Protein AF-A0A838J6Y9-F1 (afdb_monomer)

Sequence (88 aa):
MPIVDIYARVSTDDQENNSSLDEQETDGRQYCKEHGLTVGMVHREVFSGYQYREREKLSLMRERYRDGKIQGVVIRTLDRLSRSQVHN

Solvent-accessible surface area (backbone atoms only — not comparable to full-atom values): 5321 Å² total; per-residue (Å²): 116,57,33,24,31,34,52,29,67,44,50,73,88,50,94,70,46,66,62,56,43,53,49,36,49,50,53,42,52,50,52,27,6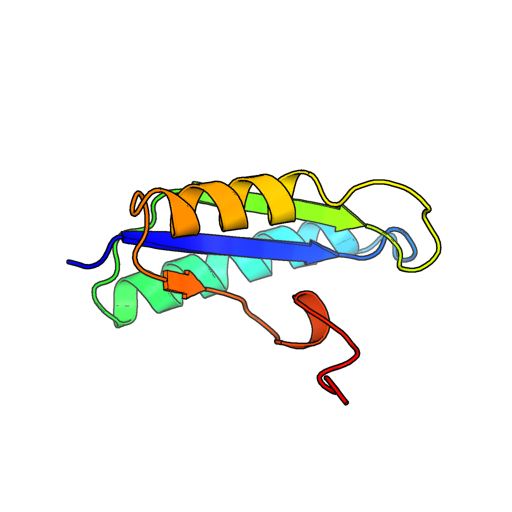0,78,68,58,40,41,81,71,50,79,35,79,42,81,53,42,98,83,54,95,65,81,62,60,52,62,50,53,52,51,49,37,44,76,72,60,74,24,79,48,75,41,60,86,53,66,73,68,78,49,85,68,89,79,83,130

Foldseek 3Di:
DFEEEEEFEDEPPDPVCVVRRVVFVVVQVVVCVVVVYHYDYYQYYYHHPPDPDDPVSLVVRVVCVVVVVGVYYDGPDPVRVDPDPDDD

pLDDT: mean 81.77, std 17.76, range [35.41, 97.88]

Structure (mmCIF, N/CA/C/O backbone):
data_AF-A0A838J6Y9-F1
#
_entry.id   AF-A0A838J6Y9-F1
#
loop_
_atom_site.group_PDB
_atom_site.id
_atom_site.type_symbol
_atom_site.label_atom_id
_atom_site.label_alt_id
_atom_site.label_comp_id
_atom_site.label_asym_id
_atom_site.label_entity_id
_atom_site.label_seq_id
_atom_site.pdbx_PDB_ins_code
_atom_site.Cartn_x
_atom_site.Cartn_y
_atom_site.Cartn_z
_ato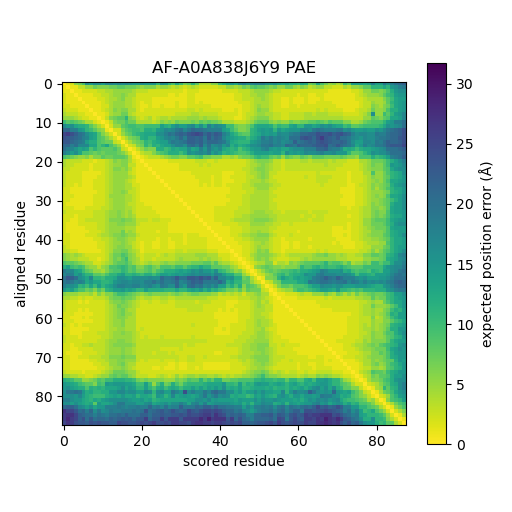m_site.occupancy
_atom_site.B_iso_or_equiv
_atom_site.auth_seq_id
_atom_site.auth_comp_id
_atom_site.auth_asym_id
_atom_site.auth_atom_id
_atom_site.pdbx_PDB_model_num
ATOM 1 N N . MET A 1 1 ? -11.456 1.371 13.052 1.00 77.50 1 MET A N 1
ATOM 2 C CA . MET A 1 1 ? -10.357 1.961 12.257 1.00 77.50 1 MET A CA 1
ATOM 3 C C . MET A 1 1 ? -10.474 1.435 10.836 1.00 77.50 1 MET A C 1
ATOM 5 O O . MET A 1 1 ? -10.801 0.258 10.708 1.00 77.50 1 MET A O 1
ATOM 9 N N . PRO A 1 2 ? -10.297 2.268 9.796 1.00 92.62 2 PRO A N 1
ATOM 10 C CA . PRO A 1 2 ? -10.360 1.801 8.416 1.00 92.62 2 PRO A CA 1
ATOM 11 C C . PRO A 1 2 ? -9.196 0.853 8.122 1.00 92.62 2 PRO A C 1
ATOM 13 O O . PRO A 1 2 ? -8.066 1.097 8.551 1.00 92.62 2 PRO A O 1
ATOM 16 N N . ILE A 1 3 ? -9.484 -0.218 7.388 1.00 97.44 3 ILE A N 1
ATOM 17 C CA . ILE A 1 3 ? -8.485 -1.160 6.896 1.00 97.44 3 ILE A CA 1
ATOM 18 C C . ILE A 1 3 ? -8.026 -0.673 5.527 1.00 97.44 3 ILE A C 1
ATOM 20 O O . ILE A 1 3 ? -8.843 -0.440 4.635 1.00 97.44 3 ILE A O 1
ATOM 24 N N . VAL A 1 4 ? -6.720 -0.524 5.352 1.00 97.81 4 VAL A N 1
ATOM 25 C CA . VAL A 1 4 ? -6.108 -0.100 4.093 1.00 97.81 4 VAL A CA 1
ATOM 26 C C . VAL A 1 4 ? -5.050 -1.098 3.662 1.00 97.81 4 VAL A C 1
ATOM 28 O O . VAL A 1 4 ? -4.387 -1.715 4.495 1.00 97.81 4 VAL A O 1
ATOM 31 N N . ASP A 1 5 ? -4.865 -1.237 2.358 1.00 97.88 5 ASP A N 1
ATOM 32 C CA . ASP A 1 5 ? -3.710 -1.948 1.819 1.00 97.88 5 ASP A CA 1
ATOM 33 C C . ASP A 1 5 ? -2.616 -0.955 1.407 1.00 97.88 5 ASP A C 1
ATOM 35 O O . ASP A 1 5 ? -2.899 0.190 1.054 1.00 97.88 5 ASP A O 1
ATOM 39 N N . ILE A 1 6 ? -1.362 -1.402 1.418 1.00 95.94 6 ILE A N 1
ATOM 40 C CA . ILE A 1 6 ? -0.212 -0.640 0.915 1.00 95.94 6 ILE A CA 1
ATOM 41 C C . ILE A 1 6 ? 0.192 -1.223 -0.435 1.00 95.94 6 ILE A C 1
ATOM 43 O O . ILE A 1 6 ? 0.287 -2.442 -0.574 1.00 95.94 6 ILE A O 1
ATOM 47 N N . TYR A 1 7 ? 0.462 -0.374 -1.424 1.00 93.69 7 TYR A N 1
ATOM 48 C CA . TYR A 1 7 ? 0.940 -0.809 -2.734 1.00 93.69 7 TYR A CA 1
ATOM 49 C C . TYR A 1 7 ? 2.290 -0.161 -3.073 1.00 93.69 7 TYR A C 1
ATOM 51 O O . TYR A 1 7 ? 2.400 1.059 -3.213 1.00 93.69 7 TYR A O 1
ATOM 59 N N . ALA A 1 8 ? 3.319 -1.000 -3.203 1.00 90.56 8 ALA A N 1
ATOM 60 C CA . ALA A 1 8 ? 4.698 -0.628 -3.492 1.00 90.56 8 ALA A CA 1
ATOM 61 C C . ALA A 1 8 ? 5.132 -1.216 -4.837 1.00 90.56 8 ALA A C 1
ATOM 63 O O . ALA A 1 8 ? 4.931 -2.405 -5.109 1.00 90.56 8 ALA A O 1
ATOM 64 N N . ARG A 1 9 ? 5.746 -0.385 -5.686 1.00 86.69 9 ARG A N 1
ATOM 65 C CA . ARG A 1 9 ? 6.132 -0.796 -7.040 1.00 86.69 9 ARG A CA 1
ATOM 66 C C . ARG A 1 9 ? 7.464 -0.212 -7.478 1.00 86.69 9 ARG A C 1
ATOM 68 O O . ARG A 1 9 ? 7.744 0.966 -7.251 1.00 86.69 9 ARG A O 1
ATOM 75 N N . VAL A 1 10 ? 8.226 -1.014 -8.209 1.00 83.44 10 VAL A N 1
ATOM 76 C CA . VAL A 1 10 ? 9.467 -0.623 -8.893 1.00 83.44 10 VAL A CA 1
ATOM 77 C C . VAL A 1 10 ? 9.471 -1.131 -10.338 1.00 83.44 10 VAL A C 1
ATOM 79 O O . VAL A 1 10 ? 8.755 -2.076 -10.668 1.00 83.44 10 VAL A O 1
ATOM 82 N N . SER A 1 11 ? 10.224 -0.482 -11.228 1.00 75.69 11 SER A N 1
ATOM 83 C CA . SER A 1 11 ? 10.457 -0.960 -12.602 1.00 75.69 11 SER A CA 1
ATOM 84 C C . SER A 1 11 ? 11.729 -1.784 -12.671 1.00 75.69 11 SER A C 1
ATOM 86 O O . SER A 1 11 ? 12.718 -1.367 -12.098 1.00 75.69 11 SER A O 1
ATOM 88 N N . THR A 1 12 ? 11.731 -2.907 -13.395 1.00 68.12 12 THR A N 1
ATOM 89 C CA . THR A 1 12 ? 12.876 -3.841 -13.490 1.00 68.12 12 THR A CA 1
ATOM 90 C C . THR A 1 12 ? 14.199 -3.230 -13.972 1.00 68.12 12 THR A C 1
ATOM 92 O O . THR A 1 12 ? 15.213 -3.908 -13.871 1.00 68.12 12 THR A O 1
ATOM 95 N N . ASP A 1 13 ? 14.201 -2.009 -14.510 1.00 59.94 13 ASP A N 1
ATOM 96 C CA . ASP A 1 13 ? 15.365 -1.426 -15.192 1.00 59.94 13 ASP A CA 1
ATOM 97 C C . ASP A 1 13 ? 16.519 -1.016 -14.258 1.00 59.94 13 ASP A C 1
ATOM 99 O O . ASP A 1 13 ? 17.646 -0.922 -14.728 1.00 59.94 13 ASP A O 1
ATOM 10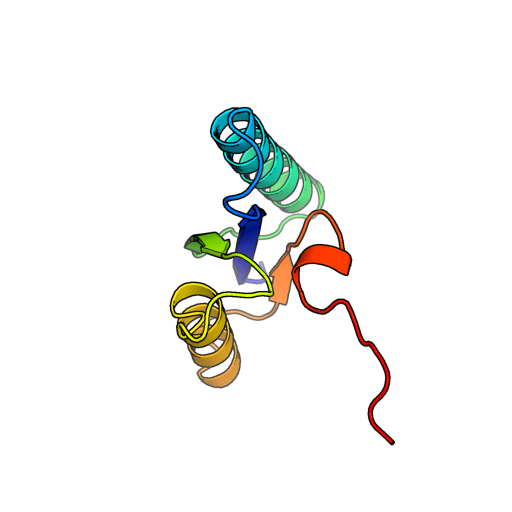3 N N . ASP A 1 14 ? 16.292 -0.866 -12.946 1.00 54.88 14 ASP A N 1
ATOM 104 C CA . ASP A 1 14 ? 17.346 -0.446 -12.008 1.00 54.88 14 ASP A CA 1
ATOM 105 C C . ASP A 1 14 ? 17.705 -1.536 -10.979 1.00 54.88 14 ASP A C 1
ATOM 107 O O . ASP A 1 14 ? 16.853 -2.130 -10.315 1.00 54.88 14 ASP A O 1
ATOM 111 N N . GLN A 1 15 ? 18.997 -1.817 -10.811 1.00 51.25 15 GLN A N 1
ATOM 112 C CA . GLN A 1 15 ? 19.490 -2.821 -9.856 1.00 51.25 15 GLN A CA 1
ATOM 113 C C . GLN A 1 15 ? 19.425 -2.366 -8.378 1.00 51.25 15 GLN A C 1
ATOM 115 O O . GLN A 1 15 ? 19.640 -3.184 -7.488 1.00 51.25 15 GLN A O 1
ATOM 120 N N . GLU A 1 16 ? 19.044 -1.115 -8.086 1.00 53.78 16 GLU A N 1
ATOM 121 C CA . GLU A 1 16 ? 18.898 -0.576 -6.713 1.00 53.78 16 GLU A CA 1
ATOM 122 C C . GLU A 1 16 ? 17.514 -0.820 -6.066 1.00 53.78 16 GLU A C 1
ATOM 124 O O . GLU A 1 16 ? 17.194 -0.333 -4.982 1.00 53.78 16 GLU A O 1
ATOM 129 N N . ASN A 1 17 ? 16.645 -1.584 -6.724 1.00 56.09 17 ASN A N 1
ATOM 130 C CA . ASN A 1 17 ? 15.204 -1.533 -6.475 1.00 56.09 17 ASN A CA 1
ATOM 131 C C . ASN A 1 17 ? 14.666 -2.262 -5.232 1.00 56.09 17 ASN A C 1
ATOM 133 O O . ASN A 1 17 ? 13.528 -1.996 -4.837 1.00 56.09 17 ASN A O 1
ATOM 137 N N . ASN A 1 18 ? 15.428 -3.158 -4.598 1.00 56.53 18 ASN A N 1
ATOM 138 C CA . ASN A 1 18 ? 14.946 -3.812 -3.372 1.00 56.53 18 ASN A CA 1
ATOM 139 C C . ASN A 1 18 ? 14.835 -2.815 -2.211 1.00 56.53 18 ASN A C 1
ATOM 141 O O . ASN A 1 18 ? 13.787 -2.770 -1.566 1.00 56.53 18 ASN A O 1
ATOM 145 N N . SER A 1 19 ? 15.836 -1.942 -2.038 1.00 59.44 19 SER A N 1
ATOM 146 C CA . SER A 1 19 ? 15.809 -0.875 -1.029 1.00 59.44 19 SER A CA 1
ATOM 147 C C . SER A 1 19 ? 14.597 0.044 -1.214 1.00 59.44 19 SER A C 1
ATOM 149 O O . SER A 1 19 ? 13.919 0.389 -0.252 1.00 59.44 19 SER A O 1
ATOM 151 N N . SER A 1 20 ? 14.223 0.342 -2.466 1.00 80.94 20 SER A N 1
ATOM 152 C CA . SER A 1 20 ? 13.068 1.198 -2.758 1.00 80.94 20 SER A CA 1
ATOM 153 C C . SER A 1 20 ? 11.716 0.566 -2.400 1.00 80.94 20 SER A C 1
ATOM 155 O O . SER A 1 20 ? 10.763 1.290 -2.101 1.00 80.94 20 SER A O 1
ATOM 157 N N . LEU A 1 21 ? 11.581 -0.765 -2.456 1.00 86.50 21 LEU A N 1
ATOM 158 C CA . LEU A 1 21 ? 10.349 -1.448 -2.041 1.00 86.50 21 LEU A CA 1
ATOM 159 C C . LEU A 1 21 ? 10.211 -1.482 -0.515 1.00 86.50 21 LEU A C 1
ATOM 161 O O . LEU A 1 21 ? 9.108 -1.270 -0.012 1.00 86.50 21 LEU A O 1
ATOM 165 N N . ASP A 1 22 ? 11.313 -1.720 0.199 1.00 89.00 22 ASP A N 1
ATOM 166 C CA . ASP A 1 22 ? 11.332 -1.729 1.666 1.00 89.00 22 ASP A CA 1
ATOM 167 C C . ASP A 1 22 ? 11.066 -0.333 2.247 1.00 89.00 22 ASP A C 1
ATOM 169 O O . ASP A 1 22 ? 10.275 -0.196 3.182 1.00 89.00 22 ASP A O 1
ATOM 173 N N . GLU A 1 23 ? 11.637 0.717 1.650 1.00 89.44 23 GLU A N 1
ATOM 174 C CA . GLU A 1 23 ? 11.331 2.111 1.999 1.00 89.44 23 GLU A CA 1
ATOM 175 C C . GLU A 1 23 ? 9.853 2.442 1.760 1.00 89.44 23 GLU A C 1
ATOM 177 O O . GLU A 1 23 ? 9.181 2.962 2.646 1.00 89.44 23 GLU A O 1
ATOM 182 N N . GLN A 1 24 ? 9.299 2.072 0.598 1.00 91.12 24 GLN A N 1
ATOM 183 C CA . GLN A 1 24 ? 7.878 2.285 0.292 1.00 91.12 24 GLN A CA 1
ATOM 184 C C . GLN A 1 24 ? 6.944 1.612 1.305 1.00 91.12 24 GLN A C 1
ATOM 186 O O . GLN A 1 24 ? 5.928 2.196 1.691 1.00 91.12 24 GLN A O 1
ATOM 191 N N . GLU A 1 25 ? 7.260 0.383 1.714 1.00 93.50 25 GLU A N 1
ATOM 192 C CA . GLU A 1 25 ? 6.492 -0.326 2.734 1.00 93.50 25 GLU A CA 1
ATOM 193 C C . GLU A 1 25 ? 6.631 0.347 4.106 1.00 93.50 25 GLU A C 1
ATOM 195 O O . GLU A 1 25 ? 5.625 0.546 4.790 1.00 93.50 25 GLU A O 1
ATOM 200 N N . THR A 1 26 ? 7.852 0.721 4.493 1.00 94.88 26 THR A N 1
ATOM 201 C CA . THR A 1 26 ? 8.142 1.371 5.779 1.00 94.88 26 THR A CA 1
ATOM 202 C C . THR A 1 26 ? 7.405 2.701 5.902 1.00 94.88 26 THR A C 1
ATOM 204 O O . THR A 1 26 ? 6.667 2.903 6.869 1.00 94.88 26 THR A O 1
ATOM 207 N N . ASP A 1 27 ? 7.511 3.557 4.887 1.00 93.75 27 ASP A N 1
ATOM 208 C CA . ASP A 1 27 ? 6.819 4.845 4.823 1.00 93.75 27 ASP A CA 1
ATOM 209 C C . ASP A 1 27 ? 5.299 4.662 4.869 1.00 93.75 27 ASP A C 1
ATOM 211 O O . ASP A 1 27 ? 4.596 5.355 5.605 1.00 93.75 27 ASP A O 1
ATOM 215 N N . GLY A 1 28 ? 4.772 3.684 4.122 1.00 95.00 28 GLY A N 1
ATOM 216 C CA . GLY A 1 28 ? 3.343 3.380 4.113 1.00 95.00 28 GLY A CA 1
ATOM 217 C C . GLY A 1 28 ? 2.832 2.920 5.479 1.00 95.00 28 GLY A C 1
ATOM 218 O O . GLY A 1 28 ? 1.764 3.349 5.923 1.00 95.00 28 GLY A O 1
ATOM 219 N N . ARG A 1 29 ? 3.595 2.075 6.181 1.00 96.75 29 ARG A N 1
ATOM 220 C CA . ARG A 1 29 ? 3.257 1.617 7.538 1.00 96.75 29 ARG A CA 1
ATOM 221 C C . ARG A 1 29 ? 3.319 2.758 8.547 1.00 96.75 29 ARG A C 1
ATOM 223 O O . ARG A 1 29 ? 2.431 2.850 9.395 1.00 96.75 29 ARG A O 1
ATOM 230 N N . GLN A 1 30 ? 4.325 3.622 8.442 1.00 97.00 30 GLN A N 1
ATOM 231 C CA . GLN A 1 30 ? 4.461 4.798 9.295 1.00 97.00 30 GLN A CA 1
ATOM 232 C C . GLN A 1 30 ? 3.284 5.759 9.088 1.00 97.00 30 GLN A C 1
ATOM 234 O O . GLN A 1 30 ? 2.626 6.126 10.060 1.00 97.00 30 GLN A O 1
ATOM 239 N N . TYR A 1 31 ? 2.927 6.047 7.834 1.00 95.81 31 TYR A N 1
ATOM 240 C CA . TYR A 1 31 ? 1.748 6.843 7.498 1.0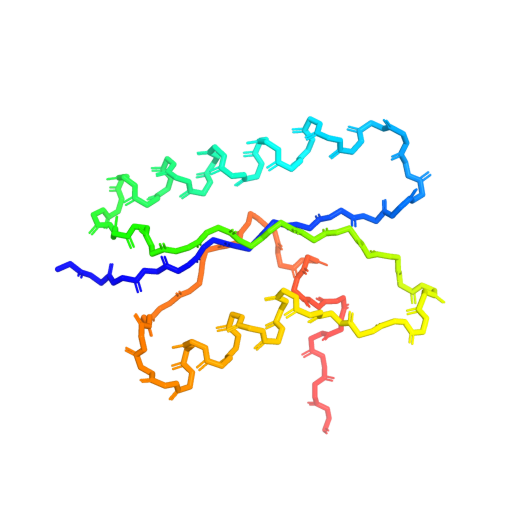0 95.81 31 TYR A CA 1
ATOM 241 C C . TYR A 1 31 ? 0.469 6.245 8.101 1.00 95.81 31 TYR A C 1
ATOM 243 O O . TYR A 1 31 ? -0.307 6.953 8.743 1.00 95.81 31 TYR A O 1
ATOM 251 N N . CYS A 1 32 ? 0.267 4.928 7.965 1.00 96.38 32 CYS A N 1
ATOM 252 C CA . CYS A 1 32 ? -0.889 4.251 8.555 1.00 96.38 32 CYS A CA 1
ATOM 253 C C . CYS A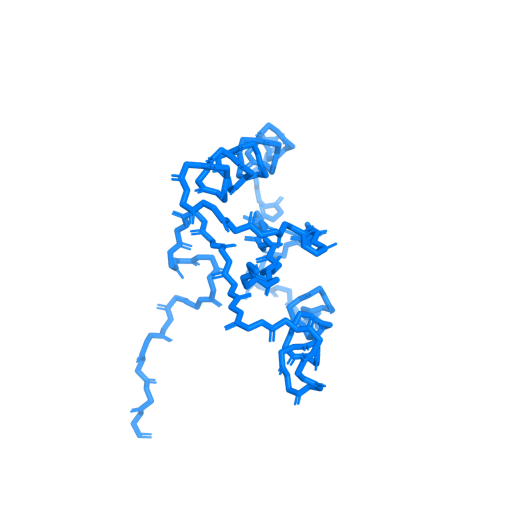 1 32 ? -0.935 4.409 10.078 1.00 96.38 32 CYS A C 1
ATOM 255 O O . CYS A 1 32 ? -1.993 4.700 10.633 1.00 96.38 32 CYS A O 1
ATOM 257 N N . LYS A 1 33 ? 0.209 4.250 10.750 1.00 96.94 33 LYS A N 1
ATOM 258 C CA . LYS A 1 33 ? 0.322 4.399 12.203 1.00 96.94 33 LYS A CA 1
ATOM 259 C C . LYS A 1 33 ? -0.028 5.818 12.654 1.00 96.94 33 LYS A C 1
ATOM 261 O O . LYS A 1 33 ? -0.797 5.974 13.597 1.00 96.94 33 LYS A O 1
ATOM 266 N N . GLU A 1 34 ? 0.504 6.831 11.977 1.00 97.25 34 GLU A N 1
ATOM 267 C CA . GLU A 1 34 ? 0.265 8.249 12.285 1.00 97.25 34 GLU A CA 1
ATOM 268 C C . GLU A 1 34 ? -1.199 8.661 12.086 1.00 97.25 34 GLU A C 1
ATOM 270 O O . GLU A 1 34 ? -1.701 9.518 12.808 1.00 97.25 34 GLU A O 1
ATOM 275 N N . HIS A 1 35 ? -1.901 8.014 11.153 1.00 96.50 35 HIS A N 1
ATOM 276 C CA . HIS A 1 35 ? -3.281 8.346 10.788 1.00 96.50 35 HIS A CA 1
ATOM 277 C C . HIS A 1 35 ? -4.324 7.378 11.372 1.00 96.50 35 HIS A C 1
ATOM 279 O O . HIS A 1 35 ? -5.502 7.453 11.022 1.00 96.50 35 HIS A O 1
ATOM 285 N N . GLY A 1 36 ? -3.925 6.453 12.253 1.00 96.88 36 GLY A N 1
ATOM 286 C CA . GLY A 1 36 ? -4.849 5.498 12.875 1.00 96.88 36 GLY A CA 1
ATOM 287 C C . GLY A 1 36 ? -5.492 4.516 11.885 1.00 96.88 36 GLY A C 1
ATOM 288 O O . GLY A 1 36 ? -6.639 4.101 12.070 1.00 96.88 36 GLY A O 1
ATOM 289 N N . LEU A 1 37 ? -4.769 4.145 10.828 1.00 97.56 37 LEU A N 1
ATOM 290 C CA . LEU A 1 37 ? -5.191 3.173 9.820 1.00 97.56 37 LEU A CA 1
ATOM 291 C C . LEU A 1 37 ? -4.674 1.773 10.174 1.00 97.56 37 LEU A C 1
ATOM 293 O O . LEU A 1 37 ? -3.558 1.607 10.669 1.00 97.56 37 LEU A O 1
ATOM 297 N N . THR A 1 38 ? -5.466 0.745 9.879 1.00 97.75 38 THR A N 1
ATOM 298 C CA . THR A 1 38 ? -5.053 -0.655 10.037 1.00 97.75 38 THR A CA 1
ATOM 299 C C . THR A 1 38 ? -4.521 -1.184 8.710 1.00 97.75 38 THR A C 1
ATOM 301 O O . THR A 1 38 ? -5.238 -1.187 7.714 1.00 97.75 38 THR A O 1
ATOM 304 N N . VAL A 1 39 ? -3.277 -1.667 8.691 1.00 97.50 39 VAL A N 1
ATOM 305 C CA . VAL A 1 39 ? -2.690 -2.284 7.490 1.00 97.50 39 VAL A CA 1
ATOM 306 C C . VAL A 1 39 ? -3.268 -3.688 7.301 1.00 97.50 39 VAL A C 1
ATOM 308 O O . VAL A 1 39 ? -3.082 -4.549 8.158 1.00 97.50 39 VAL A O 1
ATOM 311 N N . GLY A 1 40 ? -3.954 -3.917 6.181 1.00 97.38 40 GLY A N 1
ATOM 312 C CA . GLY A 1 40 ? -4.492 -5.217 5.782 1.00 97.38 40 GLY A CA 1
ATOM 313 C C . GLY A 1 40 ? -3.448 -6.083 5.078 1.00 97.38 40 GLY A C 1
ATOM 314 O O . GLY A 1 40 ? -3.053 -7.130 5.585 1.00 97.38 40 GLY A O 1
ATOM 315 N N . MET A 1 41 ? -2.998 -5.650 3.900 1.00 97.12 41 MET A N 1
ATOM 316 C CA . MET A 1 41 ? -2.002 -6.343 3.081 1.00 97.12 41 MET A CA 1
ATOM 317 C C . MET A 1 41 ? -1.015 -5.354 2.451 1.00 97.12 41 MET A C 1
ATOM 319 O O . MET A 1 41 ? -1.372 -4.222 2.125 1.00 97.12 41 MET A O 1
ATOM 323 N N . VAL A 1 42 ? 0.229 -5.800 2.255 1.00 95.81 42 VAL A N 1
ATOM 324 C CA . VAL A 1 42 ? 1.245 -5.069 1.489 1.00 95.81 42 VAL A CA 1
ATOM 325 C C . VAL A 1 42 ? 1.471 -5.777 0.157 1.00 95.81 42 VAL A C 1
ATOM 327 O O . VAL A 1 42 ? 1.838 -6.950 0.108 1.00 95.81 42 VAL A O 1
ATOM 330 N N . HIS A 1 43 ? 1.255 -5.048 -0.929 1.00 93.75 43 HIS A N 1
ATOM 331 C CA . HIS A 1 43 ? 1.398 -5.512 -2.303 1.00 93.75 43 HIS A CA 1
ATOM 332 C C . HIS A 1 43 ? 2.713 -4.994 -2.875 1.00 93.75 43 HIS A C 1
ATOM 334 O O . HIS A 1 43 ? 2.840 -3.801 -3.143 1.00 93.75 43 HIS A O 1
ATOM 340 N N . ARG A 1 44 ? 3.692 -5.883 -3.064 1.00 90.38 44 ARG A N 1
ATOM 341 C CA . ARG A 1 44 ? 5.013 -5.553 -3.623 1.00 90.38 44 ARG A CA 1
ATOM 342 C C . ARG A 1 44 ? 5.098 -6.067 -5.053 1.00 90.38 44 ARG A C 1
ATOM 344 O O . ARG A 1 44 ? 4.956 -7.268 -5.279 1.00 90.38 44 ARG A O 1
ATOM 351 N N . GLU A 1 45 ? 5.301 -5.168 -6.009 1.00 86.25 45 GLU A N 1
ATOM 352 C CA . GLU A 1 45 ? 5.281 -5.498 -7.436 1.00 86.25 45 GLU A CA 1
ATOM 353 C C . GLU A 1 45 ? 6.509 -4.946 -8.169 1.00 86.25 45 GLU A C 1
ATOM 355 O O . GLU A 1 45 ? 6.851 -3.768 -8.067 1.00 86.25 45 GLU A O 1
ATOM 360 N N . VAL A 1 46 ? 7.155 -5.800 -8.961 1.00 83.81 46 VAL A N 1
ATOM 361 C CA . VAL A 1 46 ? 8.211 -5.398 -9.894 1.00 83.81 46 VAL A CA 1
ATOM 362 C C . VAL A 1 46 ? 7.620 -5.459 -11.299 1.00 83.81 46 VAL A C 1
ATOM 364 O O . VAL A 1 46 ? 7.201 -6.523 -11.745 1.00 83.81 46 VAL A O 1
ATOM 367 N N . PHE A 1 47 ? 7.542 -4.319 -11.984 1.00 76.19 47 PHE A N 1
ATOM 368 C CA . PHE A 1 47 ? 6.878 -4.221 -13.284 1.00 76.19 47 PHE A CA 1
ATOM 369 C C . PHE A 1 47 ? 7.518 -3.137 -14.159 1.00 76.19 47 PHE A C 1
ATOM 371 O O . PHE A 1 47 ? 7.547 -1.975 -13.759 1.00 76.19 47 PHE A O 1
ATOM 378 N N . SER A 1 48 ? 8.013 -3.445 -15.360 1.00 72.00 48 SER A N 1
ATOM 379 C CA . SER A 1 48 ? 8.392 -2.392 -16.321 1.00 72.00 48 SER A CA 1
ATOM 380 C C . SER A 1 48 ? 7.212 -1.994 -17.200 1.00 72.00 48 SER A C 1
ATOM 38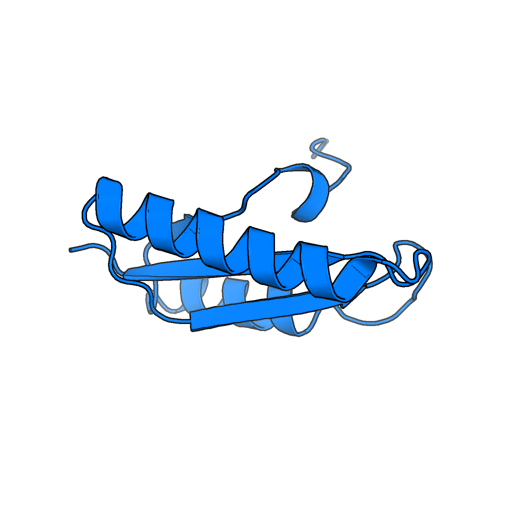2 O O . SER A 1 48 ? 6.373 -2.818 -17.547 1.00 72.00 48 SER A O 1
ATOM 384 N N . GLY A 1 49 ? 7.157 -0.721 -17.604 1.00 64.12 49 GLY A N 1
ATOM 385 C CA . GLY A 1 49 ? 6.123 -0.231 -18.529 1.00 64.12 49 GLY A CA 1
ATOM 386 C C . GLY A 1 49 ? 6.190 -0.854 -19.931 1.00 64.12 49 GLY A C 1
ATOM 387 O O . GLY A 1 49 ? 5.259 -0.673 -20.706 1.00 64.12 49 GLY A O 1
ATOM 388 N N . TYR A 1 50 ? 7.267 -1.584 -20.241 1.00 59.28 50 TYR A N 1
ATOM 389 C CA . TYR A 1 50 ? 7.471 -2.307 -21.499 1.00 59.28 50 TYR A CA 1
ATOM 390 C C . TYR A 1 50 ? 7.034 -3.776 -21.433 1.00 59.28 50 TYR A C 1
ATOM 392 O O . TYR A 1 50 ? 6.909 -4.427 -22.470 1.00 59.28 50 TYR A O 1
ATOM 400 N N . GLN A 1 51 ? 6.812 -4.329 -20.237 1.00 58.16 51 GLN A N 1
ATOM 401 C CA . GLN A 1 51 ? 6.391 -5.716 -20.094 1.00 58.16 51 GLN A CA 1
ATOM 402 C C . GLN A 1 51 ? 4.890 -5.862 -20.346 1.00 58.16 51 GLN A C 1
ATOM 404 O O . GLN A 1 51 ? 4.063 -5.312 -19.628 1.00 58.16 51 GLN A O 1
ATOM 409 N N . TYR A 1 52 ? 4.546 -6.718 -21.308 1.00 55.31 52 TYR A N 1
ATOM 410 C CA . TYR A 1 52 ? 3.184 -7.170 -21.629 1.00 55.31 52 TYR A CA 1
ATOM 411 C C . TYR A 1 52 ? 2.553 -8.071 -20.540 1.00 55.31 52 TYR A C 1
ATOM 413 O O . TYR A 1 52 ? 1.637 -8.840 -20.820 1.00 55.31 52 TYR A O 1
ATOM 421 N N . ARG A 1 53 ? 3.090 -8.059 -19.312 1.00 60.19 53 ARG A N 1
ATOM 422 C CA . ARG A 1 53 ? 2.620 -8.906 -18.207 1.00 60.19 53 ARG A CA 1
ATOM 423 C C . ARG A 1 53 ? 1.498 -8.216 -17.438 1.00 60.19 53 ARG A C 1
ATOM 425 O O . ARG A 1 53 ? 1.418 -6.992 -17.382 1.00 60.19 53 ARG A O 1
ATOM 432 N N . GLU A 1 54 ? 0.628 -9.007 -16.831 1.00 69.81 54 GLU A N 1
ATOM 433 C CA . GLU A 1 54 ? -0.432 -8.480 -15.979 1.00 69.81 54 GLU A CA 1
ATOM 434 C C . GLU A 1 54 ? 0.137 -7.994 -14.638 1.00 69.81 54 GLU A C 1
ATOM 436 O O . GLU A 1 54 ? 1.053 -8.591 -14.068 1.00 69.81 54 GLU A O 1
ATOM 441 N N . ARG A 1 55 ? -0.416 -6.893 -14.116 1.00 83.69 55 ARG A N 1
ATOM 442 C CA . ARG A 1 55 ? -0.108 -6.382 -12.772 1.00 83.69 55 ARG A CA 1
ATOM 443 C C . ARG A 1 55 ? -0.949 -7.138 -11.747 1.00 83.69 55 ARG A C 1
ATOM 445 O O . ARG A 1 55 ? -1.993 -6.652 -11.302 1.00 83.69 55 ARG A O 1
ATOM 452 N N . GLU A 1 56 ? -0.546 -8.368 -11.440 1.00 88.81 56 GLU A N 1
ATOM 453 C CA . GLU A 1 56 ? -1.291 -9.280 -10.561 1.00 88.81 56 GLU A CA 1
ATOM 454 C C . GLU A 1 56 ? -1.526 -8.681 -9.169 1.00 88.81 56 GLU A C 1
ATOM 456 O O . GLU A 1 56 ? -2.624 -8.784 -8.620 1.00 88.81 56 GLU A O 1
ATOM 461 N N . LYS A 1 57 ? -0.527 -7.991 -8.601 1.00 92.19 57 LYS A N 1
ATOM 462 C CA . LYS A 1 57 ? -0.644 -7.404 -7.259 1.00 92.19 57 LYS A CA 1
ATOM 463 C C . LYS A 1 57 ? -1.572 -6.199 -7.263 1.00 92.19 57 LYS A C 1
ATOM 465 O O . LYS A 1 57 ? -2.384 -6.040 -6.355 1.00 92.19 57 LYS A O 1
ATOM 470 N N . LEU A 1 58 ? -1.512 -5.386 -8.318 1.00 90.75 58 LEU A N 1
ATOM 471 C CA . LEU A 1 58 ? -2.474 -4.301 -8.504 1.00 90.75 58 LEU A CA 1
ATOM 472 C C . LEU A 1 58 ? -3.903 -4.840 -8.671 1.00 90.75 58 LEU A C 1
ATOM 474 O O . LEU A 1 58 ? -4.851 -4.257 -8.144 1.00 90.75 58 LEU A O 1
ATOM 478 N N . SER A 1 59 ? -4.063 -5.944 -9.400 1.00 92.25 59 SER A N 1
ATOM 479 C CA . SER A 1 59 ? -5.366 -6.569 -9.647 1.00 92.25 59 SER A CA 1
ATOM 480 C C . SER A 1 59 ? -5.973 -7.130 -8.362 1.00 92.25 59 SER A C 1
ATOM 482 O O . SER A 1 59 ? -7.126 -6.821 -8.061 1.00 92.25 59 SER A O 1
ATOM 484 N N . LEU A 1 60 ? -5.177 -7.835 -7.553 1.00 94.69 60 LEU A N 1
ATOM 485 C CA . LEU A 1 60 ? -5.585 -8.334 -6.237 1.00 94.69 60 LEU A CA 1
ATOM 486 C C . LEU A 1 60 ? -5.981 -7.197 -5.285 1.00 94.69 60 LEU A C 1
ATOM 488 O O . LEU A 1 60 ? -6.999 -7.274 -4.600 1.00 94.69 60 LEU A O 1
ATOM 492 N N . MET A 1 61 ? -5.202 -6.114 -5.246 1.00 95.44 61 MET A N 1
ATOM 493 C CA . MET A 1 61 ? -5.526 -4.936 -4.438 1.00 95.44 61 MET A CA 1
ATOM 494 C C . MET A 1 61 ? -6.867 -4.311 -4.863 1.00 95.44 61 MET A C 1
ATOM 496 O O . MET A 1 61 ? -7.699 -3.981 -4.017 1.00 95.44 61 MET A O 1
ATOM 500 N N . ARG A 1 62 ? -7.112 -4.184 -6.176 1.00 94.25 62 ARG A N 1
ATOM 501 C CA . ARG A 1 62 ? -8.388 -3.682 -6.717 1.00 94.25 62 ARG A CA 1
ATOM 502 C C . ARG A 1 62 ? -9.558 -4.593 -6.366 1.00 94.25 62 ARG A C 1
ATOM 504 O O . ARG A 1 62 ? -10.625 -4.090 -6.035 1.00 94.25 62 ARG A O 1
ATOM 511 N N . GLU A 1 63 ? -9.376 -5.908 -6.435 1.00 96.50 63 GLU A N 1
ATOM 512 C CA . GLU A 1 63 ? -10.388 -6.882 -6.018 1.00 96.50 63 GLU A CA 1
ATOM 513 C C . GLU A 1 63 ? -10.727 -6.728 -4.535 1.00 96.50 63 GLU A C 1
ATOM 515 O O . GLU A 1 63 ? -11.891 -6.566 -4.191 1.00 96.50 63 GLU A O 1
ATOM 520 N N . ARG A 1 64 ? -9.718 -6.645 -3.661 1.00 97.06 64 ARG A N 1
ATOM 521 C CA . ARG A 1 64 ? -9.927 -6.430 -2.221 1.00 97.06 64 ARG A CA 1
ATOM 522 C C . ARG A 1 64 ? -10.694 -5.145 -1.921 1.00 97.06 64 ARG A C 1
ATOM 524 O O . ARG A 1 64 ? -11.527 -5.141 -1.017 1.00 97.06 64 ARG A O 1
ATOM 531 N N . TYR A 1 65 ? -10.435 -4.077 -2.674 1.00 95.69 65 TYR A N 1
ATOM 532 C CA . TYR A 1 65 ? -11.207 -2.841 -2.566 1.00 95.69 65 TYR A CA 1
ATOM 533 C C . TYR A 1 65 ? -12.659 -3.034 -3.026 1.00 95.69 65 TYR A C 1
ATOM 535 O O . TYR A 1 65 ? -13.580 -2.670 -2.301 1.00 95.69 65 TYR A O 1
ATOM 543 N N . ARG A 1 66 ? -12.877 -3.653 -4.195 1.00 96.44 66 ARG A N 1
ATOM 544 C CA . ARG A 1 66 ? -14.225 -3.923 -4.730 1.00 96.44 66 ARG A CA 1
ATOM 545 C C . ARG A 1 66 ? -15.062 -4.819 -3.816 1.00 96.44 66 ARG A C 1
ATOM 547 O O . ARG A 1 66 ? -16.251 -4.570 -3.666 1.00 96.44 66 ARG A O 1
ATOM 554 N N . ASP A 1 67 ? -14.438 -5.798 -3.173 1.00 97.12 67 ASP A N 1
ATOM 555 C CA . ASP A 1 67 ? -15.084 -6.708 -2.222 1.00 97.12 67 ASP A CA 1
ATOM 556 C C . ASP A 1 67 ? -15.368 -6.054 -0.856 1.00 97.12 67 ASP A C 1
ATOM 558 O O . ASP A 1 67 ? -15.890 -6.705 0.048 1.00 97.12 67 ASP A O 1
ATOM 562 N N . GLY A 1 68 ? -14.958 -4.797 -0.647 1.00 96.56 68 GLY A N 1
ATOM 563 C CA . GLY A 1 68 ? -15.091 -4.099 0.634 1.00 96.56 68 GLY A CA 1
ATOM 564 C C . GLY A 1 68 ? -14.148 -4.604 1.734 1.00 96.56 68 GLY A C 1
ATOM 565 O O . GLY A 1 68 ? -14.270 -4.175 2.882 1.00 96.56 68 GLY A O 1
ATOM 566 N N . LYS A 1 69 ? -13.181 -5.479 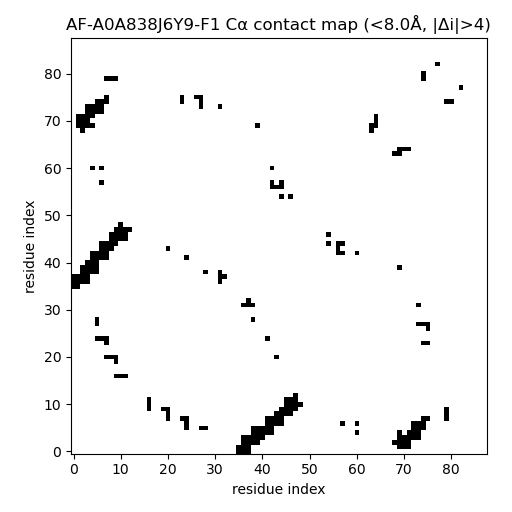1.407 1.00 97.31 69 LYS A N 1
ATOM 567 C CA . LYS A 1 69 ? -12.178 -6.007 2.358 1.00 97.31 69 LYS A CA 1
ATOM 568 C C . LYS A 1 69 ? -11.255 -4.907 2.889 1.00 97.31 69 LYS A C 1
ATOM 570 O O . LYS A 1 69 ? -10.698 -5.047 3.976 1.00 97.31 69 LYS A O 1
ATOM 575 N N . ILE A 1 70 ? -11.095 -3.835 2.120 1.00 97.69 70 ILE A N 1
ATOM 576 C CA . ILE A 1 70 ? -10.371 -2.618 2.488 1.00 97.69 70 ILE A CA 1
ATOM 577 C C . ILE A 1 70 ? -11.195 -1.388 2.121 1.00 97.69 70 ILE A C 1
ATOM 579 O O . ILE A 1 70 ? -12.035 -1.436 1.227 1.00 97.69 70 ILE A O 1
ATOM 583 N N . GLN A 1 71 ? -10.931 -0.276 2.797 1.00 96.94 71 GLN A N 1
ATOM 584 C CA . GLN A 1 71 ? -11.612 1.004 2.597 1.00 96.94 71 GLN A CA 1
ATOM 585 C C . GLN A 1 71 ? -10.715 2.047 1.915 1.00 96.94 71 GLN A C 1
ATOM 587 O O . GLN A 1 71 ? -11.182 3.125 1.559 1.00 96.94 71 GLN A O 1
ATOM 592 N N . GLY A 1 72 ? -9.436 1.732 1.699 1.00 94.88 72 GLY A N 1
ATOM 593 C CA . GLY A 1 72 ? -8.493 2.625 1.036 1.00 94.88 72 GLY A CA 1
ATOM 594 C C . GLY A 1 72 ? -7.180 1.944 0.674 1.00 94.88 72 GLY A C 1
ATOM 595 O O . GLY A 1 72 ? -6.930 0.794 1.040 1.00 94.88 72 GLY A O 1
ATOM 596 N N . VAL A 1 73 ? -6.344 2.679 -0.055 1.00 94.56 73 VAL A N 1
ATOM 597 C CA . VAL A 1 73 ? -5.016 2.240 -0.486 1.00 94.56 73 VAL A CA 1
ATOM 598 C C . VAL A 1 73 ? -4.008 3.333 -0.161 1.00 94.56 73 VAL A C 1
ATOM 600 O O . VAL A 1 73 ? -4.245 4.503 -0.454 1.00 94.56 73 VAL A O 1
ATOM 603 N N . VAL A 1 74 ? -2.872 2.940 0.405 1.00 94.50 74 VAL A N 1
ATOM 604 C CA . VAL A 1 74 ? -1.728 3.812 0.668 1.00 94.50 74 VAL A CA 1
ATOM 605 C C . VAL A 1 74 ? -0.639 3.536 -0.366 1.00 94.50 74 VAL A C 1
ATOM 607 O O . VAL A 1 74 ? -0.219 2.396 -0.570 1.00 94.50 74 VAL A O 1
ATOM 610 N N . ILE A 1 75 ? -0.181 4.596 -1.026 1.00 91.19 75 ILE A N 1
ATOM 611 C CA . ILE A 1 75 ? 0.911 4.574 -2.005 1.00 91.19 75 ILE A CA 1
ATOM 612 C C . ILE A 1 75 ? 1.858 5.736 -1.718 1.00 91.19 75 ILE A C 1
ATOM 614 O O . ILE A 1 75 ? 1.407 6.836 -1.410 1.00 91.19 75 ILE A O 1
ATOM 618 N N . ARG A 1 76 ? 3.172 5.521 -1.854 1.00 84.44 76 ARG A N 1
ATOM 619 C CA . ARG A 1 76 ? 4.161 6.584 -1.605 1.00 84.44 76 ARG A CA 1
ATOM 620 C C . ARG A 1 76 ? 4.151 7.668 -2.689 1.00 84.44 76 ARG A C 1
ATOM 622 O O . ARG A 1 76 ? 4.356 8.8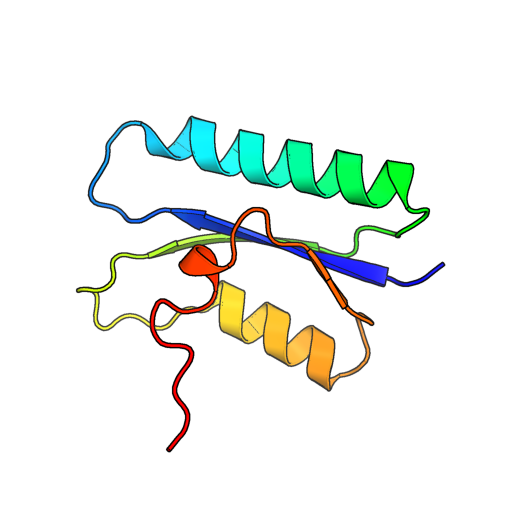36 -2.392 1.00 84.44 76 ARG A O 1
ATOM 629 N N . THR A 1 77 ? 3.937 7.299 -3.957 1.00 76.44 77 THR A N 1
ATOM 630 C CA . THR A 1 77 ? 3.898 8.252 -5.084 1.00 76.44 77 THR A CA 1
ATOM 631 C C . THR A 1 77 ? 2.875 7.832 -6.145 1.00 76.44 77 THR A C 1
ATOM 633 O O . THR A 1 77 ? 2.789 6.659 -6.510 1.00 76.44 77 THR A O 1
ATOM 636 N N . LEU A 1 78 ? 2.103 8.793 -6.672 1.00 63.34 78 LEU A N 1
ATOM 637 C CA . LEU A 1 78 ? 1.038 8.551 -7.664 1.00 63.34 78 LEU A CA 1
ATOM 638 C C . LEU A 1 78 ? 1.557 8.003 -9.004 1.00 63.34 78 LEU A C 1
ATOM 640 O O . LEU A 1 78 ? 0.867 7.202 -9.636 1.00 63.34 78 LEU A O 1
ATOM 644 N N . ASP A 1 79 ? 2.799 8.332 -9.383 1.00 60.81 79 ASP A N 1
ATOM 645 C CA . ASP A 1 79 ? 3.482 7.787 -10.572 1.00 60.81 79 ASP A CA 1
ATOM 646 C C . ASP A 1 79 ? 3.586 6.246 -10.541 1.00 60.81 79 ASP A C 1
ATOM 648 O O . ASP A 1 79 ? 3.792 5.584 -11.559 1.00 60.81 79 ASP A O 1
ATOM 652 N N . ARG A 1 80 ? 3.420 5.633 -9.361 1.00 57.75 80 ARG A N 1
ATOM 653 C CA . ARG A 1 80 ? 3.417 4.174 -9.183 1.00 57.75 80 ARG A CA 1
ATOM 654 C C . ARG A 1 80 ? 2.052 3.531 -9.423 1.00 57.75 80 ARG A C 1
ATOM 656 O O . ARG A 1 80 ? 2.008 2.325 -9.678 1.00 57.75 80 ARG A O 1
ATOM 663 N N . LEU A 1 81 ? 0.961 4.300 -9.414 1.00 57.62 81 LEU A N 1
ATOM 664 C CA . LEU A 1 81 ? -0.379 3.799 -9.727 1.00 57.62 81 LEU A CA 1
ATOM 665 C C . LEU A 1 81 ? -0.659 3.882 -11.239 1.00 57.62 81 LEU A C 1
ATOM 667 O O . LEU A 1 81 ? -0.997 2.867 -11.852 1.00 57.62 81 LEU A O 1
ATOM 671 N N . SER A 1 82 ? -0.444 5.052 -11.848 1.00 55.59 82 SER A N 1
ATOM 672 C CA . SER A 1 82 ? -0.578 5.294 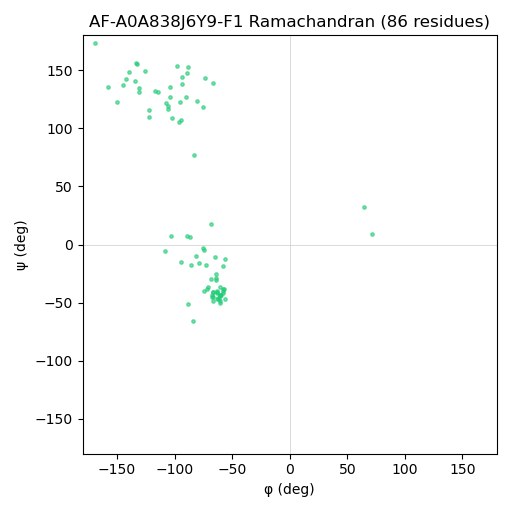-13.292 1.00 55.59 82 SER A CA 1
ATOM 673 C C . SER A 1 82 ? 0.236 6.525 -13.705 1.00 55.59 82 SER A C 1
ATOM 675 O O . SER A 1 82 ? 0.149 7.555 -13.044 1.00 55.59 82 SER A O 1
ATOM 677 N N . ARG A 1 83 ? 0.976 6.445 -14.821 1.00 55.31 83 ARG A N 1
ATOM 678 C CA . ARG A 1 83 ? 1.645 7.609 -15.444 1.00 55.31 83 ARG A CA 1
ATOM 679 C C . ARG A 1 83 ? 0.711 8.458 -16.315 1.00 55.31 83 ARG A C 1
ATOM 681 O O . ARG A 1 83 ? 1.100 9.536 -16.740 1.00 55.31 83 ARG A O 1
ATOM 688 N N . SER A 1 84 ? -0.508 7.989 -16.585 1.00 47.69 84 SER A N 1
ATOM 689 C CA . SER A 1 84 ? -1.515 8.736 -17.341 1.00 47.69 84 SER A CA 1
ATOM 690 C C . SER A 1 84 ? -2.765 8.894 -16.479 1.00 47.69 84 SER A C 1
ATOM 692 O O . SER A 1 84 ? -3.441 7.911 -16.170 1.00 47.69 84 SER A O 1
ATOM 694 N N . GLN A 1 85 ? -3.030 10.121 -16.030 1.00 48.34 85 GLN A N 1
ATOM 695 C CA . GLN A 1 85 ? -4.243 10.481 -15.284 1.00 48.34 85 GLN A CA 1
ATOM 696 C C . GLN A 1 85 ? -5.399 10.912 -16.206 1.00 48.34 85 GLN A C 1
ATOM 698 O O . GLN A 1 85 ? -6.427 11.367 -15.718 1.00 48.34 85 GLN A O 1
ATOM 703 N N . VAL A 1 86 ? -5.260 10.771 -17.528 1.00 42.44 86 VAL A N 1
ATOM 704 C CA . VAL A 1 86 ? -6.255 11.258 -18.493 1.00 42.44 86 VAL A CA 1
ATOM 705 C C . VAL A 1 86 ? -7.192 10.121 -18.899 1.00 42.44 86 VAL A C 1
ATOM 707 O O . VAL A 1 86 ? -6.812 9.221 -19.646 1.00 42.44 86 VAL A O 1
ATOM 710 N N . HIS A 1 87 ? -8.415 10.157 -18.377 1.00 42.53 87 HIS A N 1
ATOM 711 C CA . HIS A 1 87 ? -9.569 9.514 -18.996 1.00 42.53 87 HIS A CA 1
ATOM 712 C C . HIS A 1 87 ? -10.237 10.606 -19.841 1.00 42.53 87 HIS A C 1
ATOM 714 O O . HIS A 1 87 ? -10.764 11.559 -19.269 1.00 42.53 87 HIS A O 1
ATOM 720 N N . ASN A 1 88 ? -10.105 10.529 -21.169 1.00 35.41 88 ASN A N 1
ATOM 721 C CA . ASN A 1 88 ? -10.984 11.267 -22.083 1.00 35.41 88 ASN A CA 1
ATOM 722 C C . ASN A 1 88 ? -12.298 10.503 -22.216 1.00 35.41 88 ASN A C 1
ATOM 724 O O . ASN A 1 88 ? -12.212 9.257 -22.318 1.00 35.41 88 ASN A O 1
#

Secondary structure (DSSP, 8-state):
--EEEEEEEE-TT-TTHHHHHHHHHHHHHHHHHHTTPEEEEEEEEE--TT-----HHHHHHHHHHHTTS-SEEE-S-GGGT-S-----

Nearest PDB structures (foldseek):
  6dgc-assembly2_C  TM=8.969E-01  e=1.647E-04  Sulfolobus sp. L00 11
  6dgc-assembly1_A  TM=8.912E-01  e=2.972E-04  Sulfolobus sp. L00 11
  6dgc-assembly2_D  TM=8.967E-01  e=3.389E-04  Sulfolobus sp. L00 11
  3bvp-assembly1_A-2  TM=8.330E-01  e=1.178E-03  unclassified
  3guv-assembly1_A-2  TM=7.920E-01  e=2.424E-03  Streptococcus pneumoniae SP19-BS75

Mean predicted aligned error: 6.96 Å

Radius of gyration: 13.36 Å; Cα contacts (8 Å, |Δi|>4): 123; chains: 1; bounding box: 35×20×35 Å